Protein AF-A0A7S0FSD3-F1 (afdb_monomer_lite)

InterPro domains:
  IPR001352 Ribonuclease HII/HIII [PTHR10954] (9-107)
  IPR012337 Ribonuclease H-like superfamily [SSF53098] (9-96)
  IPR023160 Ribonuclease HII, helix-loop-helix cap domain superfamily [G3DSA:1.10.10.460] (32-79)
  IPR024567 Ribonuclease HII/HIII domain [PS51975] (1-81)

Secondary structure (DSSP, 8-state):
-HHHHHHHHHHHHHHHHHHT---S-TT---TTTT--TTSSTTSHHHHHHHHH---BTTTBS-TTS-TTSHHHHHHHHHHS-----HHHHTTS--TT---GGGGS--------------PPPP-THHHHTT----------

Radius of gyration: 28.43 Å; chains: 1; bounding box: 66×40×75 Å

pLDDT: mean 73.9, std 15.15, range [31.3, 91.38]

Foldseek 3Di:
DVVVVVVVVVVVVVVVCLVPDDFPDPQFAQDVHSPCDPCDPPDPSVLVSQLRRLPDQAPGHTPVDDCPDPSSVVSNVVRHDDDDDPVVVVPPDPVPPDDPVVVPDDDDDDDDDDDPDPDPPDPCPCVVVVHDDDPDDPDD

Structure (mmCIF, N/CA/C/O backbone):
data_AF-A0A7S0FSD3-F1
#
_entry.id   AF-A0A7S0FSD3-F1
#
loop_
_atom_site.group_PDB
_atom_site.id
_atom_site.type_symbol
_atom_site.label_atom_id
_atom_site.label_alt_id
_atom_site.label_comp_id
_atom_site.label_asym_id
_atom_site.label_entity_id
_atom_site.label_seq_id
_atom_site.pdbx_PDB_ins_code
_atom_site.Cartn_x
_atom_site.Cartn_y
_atom_site.Cartn_z
_atom_site.occupancy
_atom_site.B_iso_or_equiv
_atom_site.auth_seq_id
_atom_site.auth_comp_id
_atom_site.auth_asym_id
_atom_site.auth_atom_id
_atom_site.pdbx_PDB_model_num
ATOM 1 N N . SER A 1 1 ? 36.212 4.560 -5.868 1.00 68.19 1 SER A N 1
ATOM 2 C CA . SER A 1 1 ? 35.974 3.536 -6.909 1.00 68.19 1 SER A CA 1
ATOM 3 C C . SER A 1 1 ? 35.241 2.286 -6.408 1.00 68.19 1 SER A C 1
ATOM 5 O O . SER A 1 1 ? 34.610 1.641 -7.228 1.00 68.19 1 SER A O 1
ATOM 7 N N . PHE A 1 2 ? 35.237 1.938 -5.109 1.00 73.75 2 PHE A N 1
ATOM 8 C CA . PHE A 1 2 ? 34.500 0.759 -4.601 1.00 73.75 2 PHE A CA 1
ATOM 9 C C . PHE A 1 2 ? 32.979 0.986 -4.442 1.00 73.75 2 PHE A C 1
ATOM 11 O O . PHE A 1 2 ? 32.184 0.179 -4.908 1.00 73.75 2 PHE A O 1
ATOM 18 N N . SER A 1 3 ? 32.570 2.134 -3.883 1.00 77.19 3 SER A N 1
ATOM 19 C CA . SER A 1 3 ? 31.148 2.488 -3.671 1.00 77.19 3 SER A CA 1
ATOM 20 C C . SER A 1 3 ? 30.316 2.558 -4.968 1.00 77.19 3 SER A C 1
ATOM 22 O O . SER A 1 3 ? 29.151 2.173 -5.012 1.00 77.19 3 SER A O 1
ATOM 24 N N . SER A 1 4 ? 30.924 2.982 -6.079 1.00 82.38 4 SER A N 1
ATOM 25 C CA . SER A 1 4 ? 30.257 3.005 -7.387 1.00 82.38 4 SER A CA 1
ATOM 26 C C . SER A 1 4 ? 29.990 1.602 -7.941 1.00 82.38 4 SER A C 1
ATOM 28 O O . SER A 1 4 ? 28.962 1.384 -8.578 1.00 82.38 4 SER A O 1
ATOM 30 N N . ILE A 1 5 ? 30.893 0.648 -7.684 1.00 83.75 5 ILE A N 1
ATOM 31 C CA . ILE A 1 5 ? 30.753 -0.743 -8.133 1.00 83.75 5 ILE A CA 1
ATOM 32 C C . ILE A 1 5 ? 29.666 -1.441 -7.318 1.00 83.75 5 ILE A C 1
ATOM 34 O O . ILE A 1 5 ? 28.802 -2.090 -7.900 1.00 83.75 5 ILE A O 1
ATOM 38 N N . THR A 1 6 ? 29.652 -1.266 -5.993 1.00 89.00 6 THR A N 1
ATOM 39 C CA . THR A 1 6 ? 28.612 -1.855 -5.135 1.00 89.00 6 THR A CA 1
ATOM 40 C C . THR A 1 6 ? 27.224 -1.329 -5.494 1.00 89.00 6 THR A C 1
ATOM 42 O O . THR A 1 6 ? 26.288 -2.117 -5.603 1.00 89.00 6 THR A O 1
ATOM 45 N N . ASN A 1 7 ? 27.091 -0.029 -5.774 1.00 91.38 7 ASN A N 1
ATOM 46 C CA . ASN A 1 7 ? 25.836 0.556 -6.245 1.00 91.38 7 ASN A CA 1
ATOM 47 C C . ASN A 1 7 ? 25.399 -0.006 -7.609 1.00 91.38 7 ASN A C 1
ATOM 49 O O . ASN A 1 7 ? 24.231 -0.344 -7.794 1.00 91.38 7 ASN A O 1
ATOM 53 N N . ALA A 1 8 ? 26.332 -0.143 -8.559 1.00 88.12 8 ALA A N 1
ATOM 54 C CA . ALA A 1 8 ? 26.040 -0.739 -9.860 1.00 88.12 8 ALA A CA 1
ATOM 55 C C . ALA A 1 8 ? 25.568 -2.195 -9.720 1.00 88.12 8 ALA A C 1
ATOM 57 O O . ALA A 1 8 ? 24.540 -2.559 -10.284 1.00 88.12 8 ALA A O 1
ATOM 58 N N . VAL A 1 9 ? 26.260 -3.009 -8.917 1.00 91.00 9 VAL A N 1
ATOM 59 C CA . VAL A 1 9 ? 25.893 -4.412 -8.668 1.00 91.00 9 VAL A CA 1
ATOM 60 C C . VAL A 1 9 ? 24.534 -4.518 -7.978 1.00 91.00 9 VAL A C 1
ATOM 62 O O . VAL A 1 9 ? 23.710 -5.331 -8.399 1.00 91.00 9 VAL A O 1
ATOM 65 N N . ALA A 1 10 ? 24.261 -3.682 -6.972 1.00 89.00 10 ALA A N 1
ATOM 66 C CA . ALA A 1 10 ? 22.970 -3.655 -6.286 1.00 89.00 10 ALA A CA 1
ATOM 67 C C . ALA A 1 10 ? 21.827 -3.320 -7.254 1.00 89.00 10 ALA A C 1
ATOM 69 O O . ALA A 1 10 ? 20.803 -4.006 -7.262 1.00 89.00 10 ALA A O 1
ATOM 70 N N . LYS A 1 11 ? 22.028 -2.318 -8.120 1.00 87.56 11 LYS A N 1
ATOM 71 C CA . LYS A 1 11 ? 21.047 -1.929 -9.135 1.00 87.56 11 LYS A CA 1
ATOM 72 C C . LYS A 1 11 ? 20.789 -3.049 -10.142 1.00 87.56 11 LYS A C 1
ATOM 74 O O . LYS A 1 11 ? 19.638 -3.428 -10.320 1.00 87.56 11 LYS A O 1
ATOM 79 N N . VAL A 1 12 ? 21.837 -3.625 -10.738 1.00 90.50 12 VAL A N 1
ATOM 80 C CA . VAL A 1 12 ? 21.677 -4.716 -11.718 1.00 90.50 12 VAL A CA 1
ATOM 81 C C . VAL A 1 12 ? 21.007 -5.935 -11.083 1.00 90.50 12 VAL A C 1
ATOM 83 O O . VAL A 1 12 ? 20.116 -6.526 -11.685 1.00 90.50 12 VAL A O 1
ATOM 86 N N . SER A 1 13 ? 21.380 -6.289 -9.851 1.00 90.50 13 SER A N 1
ATOM 87 C CA . SER A 1 13 ? 20.774 -7.418 -9.133 1.00 90.50 13 SER A CA 1
ATOM 88 C C . SER A 1 13 ? 19.280 -7.202 -8.909 1.00 90.50 13 SER A C 1
ATOM 90 O O . SER A 1 13 ? 18.480 -8.089 -9.204 1.00 90.50 13 SER A O 1
ATOM 92 N N . ARG A 1 14 ? 18.895 -6.004 -8.456 1.00 88.88 14 ARG A N 1
ATOM 93 C CA . ARG A 1 14 ? 17.492 -5.620 -8.283 1.00 88.88 14 ARG A CA 1
ATOM 94 C C . ARG A 1 14 ? 16.735 -5.683 -9.608 1.00 88.88 14 ARG A C 1
ATOM 96 O O . ARG A 1 14 ? 15.680 -6.307 -9.662 1.00 88.88 14 ARG A O 1
ATOM 103 N N . ASP A 1 15 ? 17.273 -5.096 -10.672 1.00 88.12 15 ASP A N 1
ATOM 104 C CA . ASP A 1 15 ? 16.612 -5.065 -11.980 1.00 88.12 15 ASP A CA 1
ATOM 105 C C . ASP A 1 15 ? 16.390 -6.491 -12.525 1.00 88.12 15 ASP A C 1
ATOM 107 O O . ASP A 1 15 ? 15.301 -6.812 -13.000 1.00 88.12 15 ASP A O 1
ATOM 111 N N . VAL A 1 16 ? 17.367 -7.394 -12.360 1.00 88.69 16 VAL A N 1
ATOM 112 C CA . VAL A 1 16 ? 17.248 -8.809 -12.759 1.00 88.69 16 VAL A CA 1
ATOM 113 C C . VAL A 1 16 ? 16.210 -9.564 -11.925 1.00 88.69 16 VAL A C 1
ATOM 115 O O . VAL A 1 16 ? 15.420 -10.323 -12.489 1.00 88.69 16 VAL A O 1
ATOM 118 N N . MET A 1 17 ? 16.197 -9.374 -10.602 1.00 88.00 17 MET A N 1
ATOM 119 C CA . MET A 1 17 ? 15.218 -10.012 -9.711 1.00 88.00 17 MET A CA 1
ATOM 120 C C . MET A 1 17 ? 13.795 -9.561 -10.032 1.00 88.00 17 MET A C 1
ATOM 122 O O . MET A 1 17 ? 12.890 -10.385 -10.095 1.00 88.00 17 MET A O 1
ATOM 126 N N . THR A 1 18 ? 13.613 -8.266 -10.287 1.00 84.81 18 THR A N 1
ATOM 127 C CA . THR A 1 18 ? 12.285 -7.702 -10.547 1.00 84.81 18 THR A CA 1
ATOM 128 C C . THR A 1 18 ? 11.775 -8.098 -11.941 1.00 84.81 18 THR A C 1
ATOM 130 O O . THR A 1 18 ? 10.601 -8.416 -12.107 1.00 84.81 18 THR A O 1
ATOM 133 N N . ALA A 1 19 ? 12.660 -8.184 -12.942 1.00 84.50 19 ALA A N 1
ATOM 134 C CA . ALA A 1 19 ? 12.304 -8.640 -14.288 1.00 84.50 19 ALA A CA 1
ATOM 135 C C . ALA A 1 19 ? 11.901 -10.126 -14.346 1.00 84.50 19 ALA A C 1
ATOM 137 O O . ALA A 1 19 ? 11.073 -10.505 -15.167 1.00 84.50 19 ALA A O 1
ATOM 138 N N . LYS A 1 20 ? 12.484 -10.970 -13.485 1.00 86.12 20 LYS A N 1
ATOM 139 C CA . LYS A 1 20 ? 12.193 -12.414 -13.404 1.00 86.12 20 LYS A CA 1
ATOM 140 C C . LYS A 1 20 ? 11.271 -12.777 -12.239 1.00 86.12 20 LYS A C 1
ATOM 142 O O . LYS A 1 20 ? 11.179 -13.958 -11.898 1.00 86.12 20 LYS A O 1
ATOM 147 N N . TRP A 1 21 ? 10.633 -11.786 -11.618 1.00 86.50 21 TRP A N 1
ATOM 148 C CA . TRP A 1 21 ? 9.759 -12.021 -10.479 1.00 86.50 21 TRP A CA 1
ATOM 149 C C . TRP A 1 21 ? 8.600 -12.929 -10.879 1.00 86.50 21 TRP A C 1
ATOM 151 O O . TRP A 1 21 ? 7.972 -12.725 -11.921 1.00 86.50 21 TRP A O 1
ATOM 161 N N . LYS A 1 22 ? 8.343 -13.936 -10.045 1.00 85.06 22 LYS A N 1
ATOM 162 C CA . LYS A 1 22 ? 7.193 -14.826 -10.152 1.00 85.06 22 LYS A CA 1
ATOM 163 C C . LYS A 1 22 ? 6.341 -14.608 -8.917 1.00 85.06 22 LYS A C 1
ATOM 165 O O . LYS A 1 22 ? 6.844 -14.779 -7.811 1.00 85.06 22 LYS A O 1
ATOM 170 N N . TYR A 1 23 ? 5.090 -14.234 -9.135 1.00 85.69 23 TYR A N 1
ATOM 171 C CA . TYR A 1 23 ? 4.106 -14.092 -8.071 1.00 85.69 23 TYR A CA 1
ATOM 172 C C . TYR A 1 23 ? 3.848 -15.454 -7.428 1.00 85.69 23 TYR A C 1
ATOM 174 O O . TYR A 1 23 ? 3.820 -16.478 -8.122 1.00 85.69 23 TYR A O 1
ATOM 182 N N . SER A 1 24 ? 3.740 -15.476 -6.102 1.00 85.31 24 SER A N 1
ATOM 183 C CA . SER A 1 24 ? 3.458 -16.707 -5.365 1.00 85.31 24 SER A CA 1
ATOM 184 C C . SER A 1 24 ? 1.985 -17.101 -5.466 1.00 85.31 24 SER A C 1
ATOM 186 O O . SER A 1 24 ? 1.653 -18.280 -5.325 1.00 85.31 24 SER A O 1
ATOM 188 N N . GLU A 1 25 ? 1.105 -16.145 -5.770 1.00 82.19 25 GLU A N 1
ATOM 189 C CA . GLU A 1 25 ? -0.328 -16.353 -5.892 1.00 82.19 25 GLU A CA 1
ATOM 190 C C . GLU A 1 25 ? -0.695 -16.889 -7.292 1.00 82.19 25 GLU A C 1
ATOM 192 O O . GLU A 1 25 ? -0.568 -16.177 -8.288 1.00 82.19 25 GLU A O 1
ATOM 197 N N . PRO A 1 26 ? -1.214 -18.126 -7.412 1.00 77.50 26 PRO A N 1
ATOM 198 C CA . PRO A 1 26 ? -1.502 -18.738 -8.712 1.00 77.50 26 PRO A CA 1
ATOM 199 C C . PRO A 1 26 ? -2.701 -18.118 -9.442 1.00 77.50 26 PRO A C 1
ATOM 201 O O . PRO A 1 26 ? -2.870 -18.369 -10.630 1.00 77.50 26 PRO A O 1
ATOM 204 N N . SER A 1 27 ? -3.548 -17.348 -8.749 1.00 77.56 27 SER A N 1
ATOM 205 C CA . SER A 1 27 ? -4.678 -16.641 -9.369 1.00 77.56 27 SER A CA 1
ATOM 206 C C . SER A 1 27 ? -4.381 -15.170 -9.665 1.00 77.56 27 SER A C 1
ATOM 208 O O . SER A 1 27 ? -5.280 -14.464 -10.119 1.00 77.56 27 SER A O 1
ATOM 210 N N . PHE A 1 28 ? -3.173 -14.689 -9.358 1.00 81.00 28 PHE A N 1
ATOM 211 C CA . PHE A 1 28 ? -2.802 -13.302 -9.581 1.00 81.00 28 PHE A CA 1
ATOM 212 C C . PHE A 1 28 ? -1.992 -13.183 -10.870 1.00 81.00 28 PHE A C 1
ATOM 214 O O . PHE A 1 28 ? -0.836 -13.598 -10.947 1.00 81.00 28 PHE A O 1
ATOM 221 N N . GLU A 1 29 ? -2.603 -12.571 -11.877 1.00 81.19 29 GLU A N 1
ATOM 222 C CA . GLU A 1 29 ? -1.910 -12.134 -13.081 1.00 81.19 29 GLU A CA 1
ATOM 223 C C . GLU A 1 29 ? -1.978 -10.607 -13.139 1.00 81.19 29 GLU A C 1
ATOM 225 O O . GLU A 1 29 ? -3.079 -10.053 -13.221 1.00 81.19 29 GLU A O 1
ATOM 230 N N . PRO A 1 30 ? -0.837 -9.898 -13.071 1.00 80.25 30 PRO A N 1
ATOM 231 C CA . PRO A 1 30 ? -0.857 -8.451 -13.148 1.00 80.25 30 PRO A CA 1
ATOM 232 C C . PRO A 1 30 ? -1.315 -7.987 -14.534 1.00 80.25 30 PRO A C 1
ATOM 234 O O . PRO A 1 30 ? -0.807 -8.420 -15.574 1.00 80.25 30 PRO A O 1
ATOM 237 N N . ILE A 1 31 ? -2.234 -7.032 -14.532 1.00 75.56 31 ILE A N 1
ATOM 238 C CA . ILE A 1 31 ? -2.617 -6.211 -15.671 1.00 75.56 31 ILE A CA 1
ATOM 239 C C . ILE A 1 31 ? -1.359 -5.466 -16.142 1.00 75.56 31 ILE A C 1
ATOM 241 O O . ILE A 1 31 ? -0.700 -4.781 -15.358 1.00 75.56 31 ILE A O 1
ATOM 245 N N . ASP A 1 32 ? -1.017 -5.641 -17.421 1.00 76.06 32 ASP A N 1
ATOM 246 C CA . ASP A 1 32 ? 0.226 -5.190 -18.073 1.00 76.06 32 ASP A CA 1
ATOM 247 C C . ASP A 1 32 ? 1.516 -5.946 -17.669 1.00 76.06 32 ASP A C 1
ATOM 249 O O . ASP A 1 32 ? 2.633 -5.502 -17.962 1.00 76.06 32 ASP A O 1
ATOM 253 N N . GLY A 1 33 ? 1.392 -7.130 -17.059 1.00 76.94 33 GLY A N 1
ATOM 254 C CA . GLY A 1 33 ? 2.524 -8.006 -16.750 1.00 76.94 33 GLY A CA 1
ATOM 255 C C . GLY A 1 33 ? 3.491 -7.398 -15.725 1.00 76.94 33 GLY A C 1
ATOM 256 O O . GLY A 1 33 ? 3.098 -6.681 -14.806 1.00 76.94 33 GLY A O 1
ATOM 257 N N . ASN A 1 34 ? 4.794 -7.639 -15.901 1.00 75.62 34 ASN A N 1
ATOM 258 C CA . ASN A 1 34 ? 5.845 -7.116 -15.014 1.00 75.62 34 ASN A CA 1
ATOM 259 C C . ASN A 1 34 ? 6.223 -5.646 -15.323 1.00 75.62 34 ASN A C 1
ATOM 261 O O . ASN A 1 34 ? 7.338 -5.213 -15.032 1.00 75.62 34 ASN A O 1
ATOM 265 N N . ASN A 1 35 ? 5.333 -4.861 -15.939 1.00 78.69 35 ASN A N 1
ATOM 266 C CA . ASN A 1 35 ? 5.594 -3.468 -16.312 1.00 78.69 35 ASN A CA 1
ATOM 267 C C . ASN A 1 35 ? 5.106 -2.467 -15.244 1.00 78.69 35 ASN A C 1
ATOM 269 O O . ASN A 1 35 ? 4.352 -1.543 -15.530 1.00 78.69 35 ASN A O 1
ATOM 273 N N . PHE A 1 36 ? 5.575 -2.615 -14.004 1.00 80.38 36 PHE A N 1
ATOM 274 C CA . PHE A 1 36 ? 5.272 -1.717 -12.870 1.00 80.38 36 PHE A CA 1
ATOM 275 C C . PHE A 1 36 ? 6.104 -0.409 -12.878 1.00 80.38 36 PHE A C 1
ATOM 277 O O . PHE A 1 36 ? 6.120 0.350 -11.905 1.00 80.38 36 PHE A O 1
ATOM 284 N N . GLY A 1 37 ? 6.838 -0.135 -13.963 1.00 83.06 37 GLY A N 1
ATOM 285 C CA . GLY A 1 37 ? 7.731 1.019 -14.082 1.00 83.06 37 GLY A CA 1
ATOM 286 C C . GLY A 1 37 ? 8.975 0.904 -13.196 1.00 83.06 37 GLY A C 1
ATOM 287 O O . GLY A 1 37 ? 9.579 -0.157 -13.061 1.00 83.06 37 GLY A O 1
ATOM 288 N N . SER A 1 38 ? 9.390 2.012 -12.588 1.00 80.62 38 SER A N 1
ATOM 289 C CA . SER A 1 38 ? 10.564 2.051 -11.704 1.00 80.62 38 SER A CA 1
ATOM 290 C C . SER A 1 38 ? 10.327 1.430 -10.320 1.00 80.62 38 SER A C 1
ATOM 292 O O . SER A 1 38 ? 11.286 1.244 -9.561 1.00 80.62 38 SER A O 1
ATOM 294 N N . GLY A 1 39 ? 9.069 1.129 -9.972 1.00 80.25 39 GLY A N 1
ATOM 295 C CA . GLY A 1 39 ? 8.668 0.633 -8.655 1.00 80.25 39 GLY A CA 1
ATOM 296 C C . GLY A 1 39 ? 8.790 1.668 -7.532 1.00 80.25 39 GLY A C 1
ATOM 297 O O . GLY A 1 39 ? 8.833 1.287 -6.367 1.00 80.25 39 GLY A O 1
ATOM 298 N N . TYR A 1 40 ? 8.909 2.960 -7.862 1.00 83.06 40 TYR A N 1
ATOM 299 C CA . TYR A 1 40 ? 8.893 4.056 -6.893 1.00 83.06 40 TYR A CA 1
ATOM 300 C C . TYR A 1 40 ? 7.548 4.787 -6.919 1.00 83.06 40 TYR A C 1
ATOM 302 O O . TYR A 1 40 ? 6.994 5.002 -7.996 1.00 83.06 40 TYR A O 1
ATOM 310 N N . PRO A 1 41 ? 7.064 5.286 -5.769 1.00 79.31 41 PRO A N 1
ATOM 311 C CA . PRO A 1 41 ? 5.763 5.947 -5.678 1.00 79.31 41 PRO A CA 1
ATOM 312 C C . PRO A 1 41 ? 5.704 7.277 -6.445 1.00 79.31 41 PRO A C 1
ATOM 314 O O . PRO A 1 41 ? 4.620 7.797 -6.694 1.00 79.31 41 PRO A O 1
ATOM 317 N N . SER A 1 42 ? 6.854 7.843 -6.823 1.00 82.69 42 SER A N 1
ATOM 318 C CA . SER A 1 42 ? 6.942 9.062 -7.637 1.00 82.69 42 SER A CA 1
ATOM 319 C C . SER A 1 42 ? 6.695 8.819 -9.129 1.00 82.69 42 SER A C 1
ATOM 321 O O . SER A 1 42 ? 6.444 9.774 -9.858 1.00 82.69 42 SER A O 1
ATOM 323 N N . ASP A 1 43 ? 6.784 7.574 -9.594 1.00 86.75 43 ASP A N 1
ATOM 324 C CA . ASP A 1 43 ? 6.606 7.220 -11.000 1.00 86.75 43 ASP A CA 1
ATOM 325 C C . ASP A 1 43 ? 5.113 7.060 -11.325 1.00 86.75 43 ASP A C 1
ATOM 327 O O . ASP A 1 43 ? 4.445 6.240 -10.686 1.00 86.75 43 ASP A O 1
ATOM 331 N N . PRO A 1 44 ? 4.574 7.800 -12.313 1.00 86.56 44 PRO A N 1
ATOM 332 C CA . PRO A 1 44 ? 3.185 7.656 -12.738 1.00 86.56 44 PRO A CA 1
ATOM 333 C C . PRO A 1 44 ? 2.813 6.210 -13.084 1.00 86.56 44 PRO A C 1
ATOM 335 O O . PRO A 1 44 ? 1.742 5.752 -12.700 1.00 86.56 44 PRO A O 1
ATOM 338 N N . LYS A 1 45 ? 3.726 5.451 -13.708 1.00 85.38 45 LYS A N 1
ATOM 339 C CA . LYS A 1 45 ? 3.470 4.050 -14.077 1.00 85.38 45 LYS A CA 1
ATOM 340 C C . LYS A 1 45 ? 3.298 3.144 -12.864 1.00 85.38 45 LYS A C 1
ATOM 342 O O . LYS A 1 45 ? 2.475 2.238 -12.885 1.00 85.38 45 LYS A O 1
ATOM 347 N N . CYS A 1 46 ? 4.055 3.400 -11.798 1.00 86.75 46 CYS A N 1
ATOM 348 C CA . CYS A 1 46 ? 3.945 2.633 -10.561 1.00 86.75 46 CYS A CA 1
ATOM 349 C C . CYS A 1 46 ? 2.611 2.908 -9.857 1.00 86.75 46 CYS A C 1
ATOM 351 O O . CYS A 1 46 ? 2.022 1.992 -9.285 1.00 86.75 46 CYS A O 1
ATOM 353 N N . LYS A 1 47 ? 2.121 4.155 -9.911 1.00 85.56 47 LYS A N 1
ATOM 354 C CA . LYS A 1 47 ? 0.803 4.516 -9.368 1.00 85.56 47 LYS A CA 1
ATOM 355 C C . LYS A 1 47 ? -0.318 3.835 -10.139 1.00 85.56 47 LYS A C 1
ATOM 357 O O . LYS A 1 47 ? -1.137 3.167 -9.523 1.00 85.56 47 LYS A O 1
ATOM 362 N N . GLU A 1 48 ? -0.283 3.914 -11.468 1.00 87.00 48 GLU A N 1
ATOM 363 C CA . GLU A 1 48 ? -1.253 3.218 -12.316 1.00 87.00 48 GLU A CA 1
ATOM 364 C C . GLU A 1 48 ? -1.242 1.707 -12.077 1.00 87.00 48 GLU A C 1
ATOM 366 O O . GLU A 1 48 ? -2.301 1.094 -11.992 1.00 87.00 48 GLU A O 1
ATOM 371 N N . TRP A 1 49 ? -0.056 1.101 -11.945 1.00 87.50 49 TRP A N 1
ATOM 372 C CA . TRP A 1 49 ? 0.051 -0.322 -11.635 1.00 87.50 49 TRP A CA 1
ATOM 373 C C . TRP A 1 49 ? -0.588 -0.641 -10.284 1.00 87.50 49 TRP A C 1
ATOM 375 O O . TRP A 1 49 ? -1.315 -1.620 -10.191 1.00 87.50 49 TRP A O 1
ATOM 385 N N . THR A 1 50 ? -0.364 0.196 -9.267 1.00 85.88 50 THR A N 1
ATOM 386 C CA . THR A 1 50 ? -0.958 0.023 -7.933 1.00 85.88 50 THR A CA 1
ATOM 387 C C . THR A 1 50 ? -2.483 0.075 -8.009 1.00 85.88 50 THR A C 1
ATOM 389 O O . THR A 1 50 ? -3.147 -0.848 -7.565 1.00 85.88 50 THR A O 1
ATOM 392 N N . GLU A 1 51 ? -3.047 1.091 -8.661 1.00 85.25 51 GLU A N 1
ATOM 393 C CA . GLU A 1 51 ? -4.502 1.258 -8.778 1.00 85.25 51 GLU A CA 1
ATOM 394 C C . GLU A 1 51 ? -5.174 0.138 -9.590 1.00 85.25 51 GLU A C 1
ATOM 396 O O . GLU A 1 51 ? -6.270 -0.304 -9.254 1.00 85.25 51 GLU A O 1
ATOM 401 N N . LYS A 1 52 ? -4.522 -0.343 -10.656 1.00 84.69 52 LYS A N 1
ATOM 402 C CA . LYS A 1 52 ? -5.076 -1.377 -11.545 1.00 84.69 52 LYS A CA 1
ATOM 403 C C . LYS A 1 52 ? -4.938 -2.792 -10.984 1.00 84.69 52 LYS A C 1
ATOM 405 O O . LYS A 1 52 ? -5.756 -3.645 -11.307 1.00 84.69 52 LYS A O 1
ATOM 410 N N . ASN A 1 53 ? -3.912 -3.056 -10.177 1.00 84.50 53 ASN A N 1
ATOM 411 C CA . ASN A 1 53 ? -3.538 -4.408 -9.752 1.00 84.50 53 ASN A CA 1
ATOM 412 C C . ASN A 1 53 ? -3.907 -4.727 -8.300 1.00 84.50 53 ASN A C 1
ATOM 414 O O . ASN A 1 53 ? -3.192 -5.476 -7.630 1.00 84.50 53 ASN A O 1
ATOM 418 N N . LEU A 1 54 ? -5.031 -4.193 -7.815 1.00 81.12 54 LEU A N 1
ATOM 419 C CA . LEU A 1 54 ? -5.643 -4.674 -6.580 1.00 81.12 54 LEU A CA 1
ATOM 420 C C . LEU A 1 54 ? -6.140 -6.112 -6.816 1.00 81.12 54 LEU A C 1
ATOM 422 O O . LEU A 1 54 ? -7.198 -6.337 -7.399 1.00 81.12 54 LEU A O 1
ATOM 426 N N . GLY A 1 55 ? -5.330 -7.090 -6.415 1.00 73.25 55 GLY A N 1
ATOM 427 C CA . GLY A 1 55 ? -5.532 -8.500 -6.737 1.00 73.25 55 GLY A CA 1
ATOM 428 C C . GLY A 1 55 ? -6.765 -9.119 -6.083 1.00 73.25 55 GLY A C 1
ATOM 429 O O . GLY A 1 55 ? -7.390 -9.995 -6.676 1.00 73.25 55 GLY A O 1
ATOM 430 N N . HIS A 1 56 ? -7.130 -8.686 -4.872 1.00 78.38 56 HIS A N 1
ATOM 431 C CA . HIS A 1 56 ? -8.287 -9.232 -4.162 1.00 78.38 56 HIS A CA 1
ATOM 432 C C . HIS A 1 56 ? -8.895 -8.223 -3.172 1.00 78.3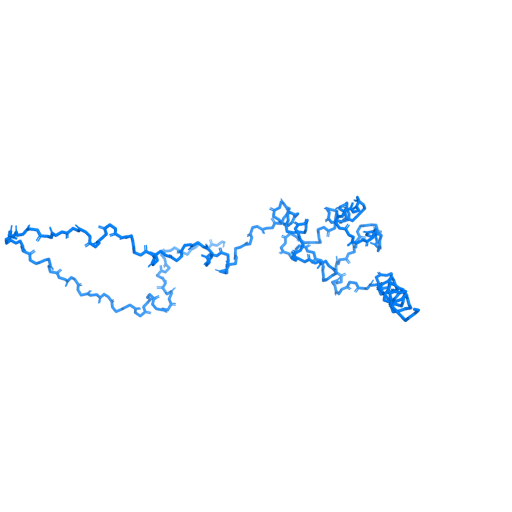8 56 HIS A C 1
ATOM 434 O O . HIS A 1 56 ? -8.146 -7.582 -2.442 1.00 78.38 56 HIS A O 1
ATOM 440 N N . PRO A 1 57 ? -10.231 -8.131 -3.029 1.00 77.81 57 PRO A N 1
ATOM 441 C CA . PRO A 1 57 ? -10.865 -7.189 -2.095 1.00 77.81 57 PRO A CA 1
ATOM 442 C C . PRO A 1 57 ? -10.523 -7.454 -0.618 1.00 77.81 57 PRO A C 1
ATOM 444 O O . PRO A 1 57 ? -10.503 -6.527 0.185 1.00 77.81 57 PRO A O 1
ATOM 447 N N . ILE A 1 58 ? -10.243 -8.714 -0.261 1.00 76.94 58 ILE A N 1
ATOM 448 C CA . ILE A 1 58 ? -9.884 -9.114 1.115 1.00 76.94 58 ILE A CA 1
ATOM 449 C C . ILE A 1 58 ? -8.364 -9.092 1.351 1.00 76.94 58 ILE A C 1
ATOM 451 O O . ILE A 1 58 ? -7.922 -8.647 2.403 1.00 76.94 58 ILE A O 1
ATOM 455 N N . PHE A 1 59 ? -7.558 -9.580 0.398 1.00 80.81 59 PHE A N 1
ATOM 456 C CA . PHE A 1 59 ? -6.102 -9.716 0.584 1.00 80.81 59 PHE A CA 1
ATOM 457 C C . PHE A 1 59 ? -5.315 -8.505 0.054 1.00 80.81 59 PHE A C 1
ATOM 459 O O . PHE A 1 59 ? -4.155 -8.316 0.407 1.00 80.81 59 PHE A O 1
ATOM 466 N N . GLY A 1 60 ? -5.939 -7.659 -0.767 1.00 85.38 60 GLY A N 1
ATOM 467 C CA . GLY A 1 60 ? -5.321 -6.487 -1.374 1.00 85.38 60 GLY A CA 1
ATOM 468 C C . GLY A 1 60 ? -4.367 -6.865 -2.501 1.00 85.38 60 GLY A C 1
ATOM 469 O O . GLY A 1 60 ? -4.795 -7.105 -3.628 1.00 85.38 60 GLY A O 1
ATOM 470 N N . TYR A 1 61 ? -3.075 -6.896 -2.187 1.00 86.50 61 TYR A N 1
ATOM 471 C CA . TYR A 1 61 ? -1.973 -7.001 -3.145 1.00 86.50 61 TYR A CA 1
ATOM 472 C C . TYR A 1 61 ? -1.177 -8.302 -2.982 1.00 86.50 61 TYR A C 1
ATOM 474 O O . TYR A 1 61 ? -1.237 -8.917 -1.919 1.00 86.50 61 TYR A O 1
ATOM 482 N N 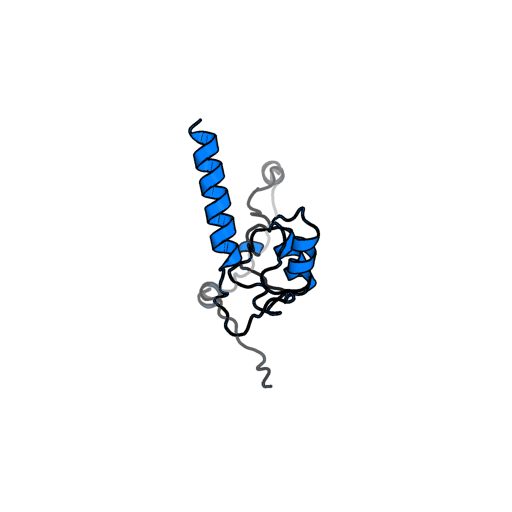. PRO A 1 62 ? -0.411 -8.716 -4.006 1.00 86.12 62 PRO A N 1
ATOM 483 C CA . PRO A 1 62 ? 0.506 -9.843 -3.884 1.00 86.12 62 PRO A CA 1
ATOM 484 C C . PRO A 1 62 ? 1.738 -9.511 -3.025 1.00 86.12 62 PRO A C 1
ATOM 486 O O . PRO A 1 62 ? 2.051 -8.339 -2.786 1.00 86.12 62 PRO A O 1
ATOM 489 N N . ASP A 1 63 ? 2.505 -10.539 -2.658 1.00 84.69 63 ASP A N 1
ATOM 490 C CA . ASP A 1 63 ? 3.761 -10.450 -1.887 1.00 84.69 63 ASP A CA 1
ATOM 491 C C . ASP A 1 63 ? 4.822 -9.483 -2.451 1.00 84.69 63 ASP A C 1
ATOM 493 O O . ASP A 1 63 ? 5.688 -8.982 -1.730 1.00 84.69 63 ASP A O 1
ATOM 497 N N . PHE A 1 64 ? 4.737 -9.189 -3.744 1.00 85.69 64 PHE A N 1
ATOM 498 C CA . PHE A 1 64 ? 5.587 -8.240 -4.445 1.00 85.69 64 PHE A CA 1
ATOM 499 C C . PHE A 1 64 ? 5.444 -6.808 -3.910 1.00 85.69 64 PHE A C 1
ATOM 501 O O . PHE A 1 64 ? 6.395 -6.018 -3.945 1.00 85.69 64 PHE A O 1
ATOM 508 N N . ALA A 1 65 ? 4.246 -6.451 -3.446 1.00 86.50 65 ALA A N 1
ATOM 509 C CA . ALA A 1 65 ? 3.929 -5.101 -3.030 1.00 86.50 65 ALA A CA 1
ATOM 510 C C . ALA A 1 65 ? 4.331 -4.832 -1.574 1.00 86.50 65 ALA A C 1
ATOM 512 O O . ALA A 1 65 ? 4.290 -5.688 -0.694 1.00 86.50 65 ALA A O 1
ATOM 513 N N . ARG A 1 66 ? 4.704 -3.582 -1.290 1.00 88.38 66 ARG A N 1
ATOM 514 C CA . ARG A 1 66 ? 5.085 -3.153 0.061 1.00 88.38 66 ARG A CA 1
ATOM 515 C C . ARG A 1 66 ? 3.884 -2.560 0.787 1.00 88.38 66 ARG A C 1
ATOM 517 O O . ARG A 1 66 ? 3.645 -1.364 0.682 1.00 88.38 66 ARG A O 1
ATOM 524 N N . PHE A 1 67 ? 3.181 -3.358 1.584 1.00 86.19 67 PHE A N 1
ATOM 525 C CA . PHE A 1 67 ? 1.998 -2.916 2.345 1.00 86.19 67 PHE A CA 1
ATOM 526 C C . PHE A 1 67 ? 2.245 -1.721 3.281 1.00 86.19 67 PHE A C 1
ATOM 528 O O . PHE A 1 67 ? 1.338 -0.945 3.565 1.00 86.19 67 PHE A O 1
ATOM 535 N N . SER A 1 68 ? 3.483 -1.517 3.739 1.00 84.38 68 SER A N 1
ATOM 536 C CA . SER A 1 68 ? 3.839 -0.367 4.578 1.00 84.38 68 SER A CA 1
ATOM 537 C C . SER A 1 68 ? 3.907 0.964 3.818 1.00 84.38 68 SER A C 1
ATOM 539 O O . SER A 1 68 ? 4.034 2.017 4.442 1.00 84.38 68 SER A O 1
ATOM 541 N N . TRP A 1 69 ? 3.834 0.955 2.485 1.00 87.00 69 TRP A N 1
ATOM 542 C CA . TRP A 1 69 ? 3.881 2.168 1.675 1.00 87.00 69 TRP A CA 1
ATOM 543 C C . TRP A 1 69 ? 2.539 2.897 1.639 1.00 87.00 69 TRP A C 1
ATOM 545 O O . TRP A 1 69 ? 1.498 2.302 1.376 1.00 87.00 69 TRP A O 1
ATOM 555 N N . ALA A 1 70 ? 2.584 4.221 1.812 1.00 85.25 70 ALA A N 1
ATOM 556 C CA . ALA A 1 70 ? 1.389 5.065 1.862 1.00 85.25 70 ALA A CA 1
ATOM 557 C C . ALA A 1 70 ? 0.455 4.931 0.636 1.00 85.25 70 ALA A C 1
ATOM 559 O O . ALA A 1 70 ? -0.751 4.841 0.847 1.00 85.25 70 ALA A O 1
ATOM 560 N N . PRO A 1 71 ? 0.945 4.854 -0.624 1.00 85.19 71 PRO A N 1
ATOM 561 C CA . PRO A 1 71 ? 0.063 4.641 -1.777 1.00 85.19 71 PRO A CA 1
ATOM 562 C C . PRO A 1 71 ? -0.669 3.292 -1.752 1.00 85.19 71 PRO A C 1
ATOM 564 O O . PRO A 1 71 ? -1.812 3.211 -2.192 1.00 85.19 71 PRO A O 1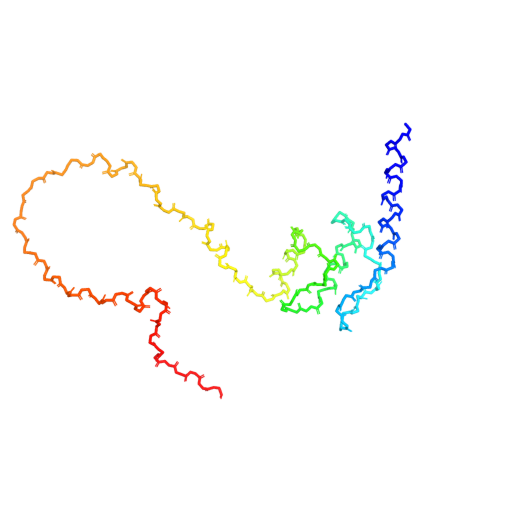
ATOM 567 N N . MET A 1 72 ? -0.031 2.249 -1.211 1.00 85.88 72 MET A N 1
ATOM 568 C CA . MET A 1 72 ? -0.637 0.921 -1.089 1.00 85.88 72 MET A CA 1
ATOM 569 C C . MET A 1 72 ? -1.733 0.932 -0.024 1.00 85.88 72 MET A C 1
ATOM 571 O O . MET A 1 72 ? -2.832 0.461 -0.281 1.00 85.88 72 MET A O 1
ATOM 575 N N . LYS A 1 73 ? -1.455 1.534 1.142 1.00 86.12 73 LYS A N 1
ATOM 576 C CA . LYS A 1 73 ? -2.451 1.694 2.211 1.00 86.12 73 LYS A CA 1
ATOM 577 C C . LYS A 1 73 ? -3.675 2.457 1.718 1.00 86.12 73 LYS A C 1
ATOM 579 O O . LYS A 1 73 ? -4.774 1.934 1.770 1.00 86.12 73 LYS A O 1
ATOM 584 N N . LYS A 1 74 ? -3.458 3.622 1.099 1.00 86.12 74 LYS A N 1
ATOM 585 C CA . LYS A 1 74 ? -4.541 4.463 0.580 1.00 86.12 74 LYS A CA 1
ATOM 586 C C . LYS A 1 74 ? -5.443 3.723 -0.414 1.00 86.12 74 LYS A C 1
ATOM 588 O O . LYS A 1 74 ? -6.658 3.826 -0.335 1.00 86.12 74 LYS A O 1
ATOM 593 N N . THR A 1 75 ? -4.853 2.977 -1.346 1.00 85.31 75 THR A N 1
ATOM 594 C CA . THR A 1 75 ? -5.635 2.211 -2.330 1.00 85.31 75 THR A CA 1
ATOM 595 C C . THR A 1 75 ? -6.364 1.021 -1.702 1.00 85.31 75 THR A C 1
ATOM 597 O O . THR A 1 75 ? -7.474 0.714 -2.127 1.00 85.31 75 THR A O 1
ATOM 600 N N . MET A 1 76 ? -5.800 0.381 -0.670 1.00 85.69 76 MET A N 1
ATOM 601 C CA . MET A 1 76 ? -6.512 -0.640 0.113 1.00 85.69 76 MET A CA 1
ATOM 602 C C . MET A 1 76 ? -7.658 -0.048 0.936 1.00 85.69 76 MET A C 1
ATOM 604 O O . MET A 1 76 ? -8.707 -0.672 1.012 1.00 85.69 76 MET A O 1
ATOM 608 N N . ASP A 1 77 ? -7.491 1.146 1.500 1.00 84.06 77 ASP A N 1
ATOM 609 C CA . ASP A 1 77 ? -8.545 1.819 2.266 1.00 84.06 77 ASP A CA 1
ATOM 610 C C . ASP A 1 77 ? -9.714 2.251 1.362 1.00 84.06 77 ASP A C 1
ATOM 612 O O . ASP A 1 77 ? -10.870 2.228 1.777 1.00 84.06 77 ASP A O 1
ATOM 616 N N . GLU A 1 78 ? -9.421 2.638 0.115 1.00 83.62 78 GLU A N 1
ATOM 617 C CA . GLU A 1 78 ? -10.420 3.092 -0.860 1.00 83.62 78 GLU A CA 1
ATOM 618 C C . GLU A 1 78 ? -11.137 1.939 -1.584 1.00 83.62 78 GLU A C 1
ATOM 620 O O . GLU A 1 78 ? -12.337 2.034 -1.843 1.00 83.62 78 GLU A O 1
ATOM 625 N N . ALA A 1 79 ? -10.418 0.869 -1.946 1.00 80.31 79 ALA A N 1
ATOM 626 C CA . ALA A 1 79 ? -10.940 -0.215 -2.788 1.00 80.31 79 ALA A CA 1
ATOM 627 C C . ALA A 1 79 ? -11.072 -1.573 -2.074 1.00 80.31 79 ALA A C 1
ATOM 629 O O . ALA A 1 79 ? -11.688 -2.495 -2.613 1.00 80.31 79 ALA A O 1
ATOM 630 N N . GLY A 1 80 ? -10.478 -1.723 -0.891 1.00 78.88 80 GLY A N 1
ATOM 631 C CA . GLY A 1 80 ? -10.491 -2.949 -0.100 1.00 78.88 80 GLY A CA 1
ATOM 632 C C . GLY A 1 80 ? -11.602 -2.991 0.948 1.00 78.88 80 GLY A C 1
ATOM 633 O O . GLY A 1 80 ? -12.358 -2.044 1.159 1.00 78.88 80 GLY A O 1
ATOM 634 N N . VAL A 1 81 ? -11.708 -4.139 1.614 1.00 79.69 81 VAL A N 1
ATOM 635 C CA . VAL A 1 81 ? -12.598 -4.319 2.767 1.00 79.69 81 VAL A CA 1
ATOM 636 C C . VAL A 1 81 ? -12.013 -3.610 3.989 1.00 79.69 81 VAL A C 1
ATOM 638 O O . VAL A 1 81 ? -10.828 -3.757 4.283 1.00 79.69 81 VAL A O 1
ATOM 641 N N . THR A 1 82 ? -12.857 -2.898 4.741 1.00 79.06 82 THR A N 1
ATOM 642 C CA . THR A 1 82 ? -12.469 -2.293 6.021 1.00 79.06 82 THR A CA 1
ATOM 643 C C . THR A 1 82 ? -12.001 -3.373 6.995 1.00 79.06 82 THR A C 1
ATOM 645 O O . THR A 1 82 ? -12.787 -4.209 7.445 1.00 79.06 82 THR A O 1
ATOM 648 N N . MET A 1 83 ? -10.712 -3.349 7.316 1.00 78.31 83 MET A N 1
ATOM 649 C CA . MET A 1 83 ? -10.064 -4.254 8.257 1.00 78.31 83 MET A CA 1
ATOM 650 C C . MET A 1 83 ? -9.648 -3.449 9.485 1.00 78.31 83 MET A C 1
ATOM 652 O O . MET A 1 83 ? -9.009 -2.412 9.347 1.00 78.31 83 MET A O 1
ATOM 656 N N . ARG A 1 84 ? -10.028 -3.918 10.675 1.00 79.94 84 ARG A N 1
ATOM 657 C CA . ARG A 1 84 ? -9.646 -3.315 11.955 1.00 79.94 84 ARG A CA 1
ATOM 658 C C . ARG A 1 84 ? -8.688 -4.260 12.659 1.00 79.94 84 ARG A C 1
ATOM 660 O O . ARG A 1 84 ? -9.067 -5.402 12.930 1.00 79.94 84 ARG A O 1
ATOM 667 N N . TRP A 1 85 ? -7.474 -3.803 12.934 1.00 80.38 85 TRP A N 1
ATOM 668 C CA . TRP A 1 85 ? -6.529 -4.550 13.754 1.00 80.38 85 TRP A CA 1
ATOM 669 C C . TRP A 1 85 ? -6.663 -4.127 15.213 1.00 80.38 85 TRP A C 1
ATOM 671 O O . TRP A 1 85 ? -6.866 -2.954 15.497 1.00 80.38 85 TRP A O 1
ATOM 681 N N . GLU A 1 86 ? -6.497 -5.066 16.147 1.00 77.06 86 GLU A N 1
ATOM 682 C CA . GLU A 1 86 ? -6.482 -4.749 17.588 1.00 77.06 86 GLU A CA 1
ATOM 683 C C . GLU A 1 86 ? -5.388 -3.721 17.931 1.00 77.06 86 GLU A C 1
ATOM 685 O O . GLU A 1 86 ? -5.566 -2.890 18.812 1.00 77.06 86 GLU A O 1
ATOM 690 N N . ALA A 1 87 ? -4.283 -3.728 17.177 1.00 74.50 87 ALA A N 1
ATOM 691 C CA . ALA A 1 87 ? -3.198 -2.759 17.314 1.00 74.50 87 ALA A CA 1
ATOM 692 C C . ALA A 1 87 ? -3.576 -1.334 16.867 1.00 74.50 87 ALA A C 1
ATOM 694 O O . ALA A 1 87 ? -2.942 -0.385 17.317 1.00 74.50 87 ALA A O 1
ATOM 695 N N . ASP A 1 88 ? -4.592 -1.169 16.010 1.00 70.25 88 ASP A N 1
ATOM 696 C CA . ASP A 1 88 ? -5.075 0.160 15.609 1.00 70.25 88 ASP A CA 1
ATOM 697 C C . ASP A 1 88 ? -5.907 0.814 16.732 1.00 70.25 88 ASP A C 1
ATOM 699 O O . ASP A 1 88 ? -6.066 2.031 16.749 1.00 70.25 88 ASP A O 1
ATOM 703 N N . ASP A 1 89 ? -6.411 0.019 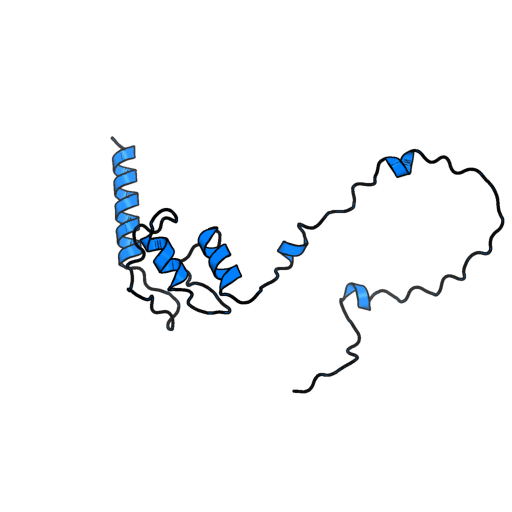17.686 1.00 65.25 89 ASP A N 1
ATOM 704 C CA . ASP A 1 89 ? -7.196 0.495 18.832 1.00 65.25 89 ASP A CA 1
ATOM 705 C C . ASP A 1 89 ? -6.327 0.914 20.030 1.00 65.25 89 ASP A C 1
ATOM 707 O O . ASP A 1 89 ? -6.799 1.626 20.913 1.00 65.25 89 ASP A O 1
ATOM 711 N N . GLU A 1 90 ? -5.064 0.479 20.088 1.00 56.50 90 GLU A N 1
ATOM 712 C CA . GLU A 1 90 ? -4.141 0.804 21.189 1.00 56.50 90 GLU A CA 1
ATOM 713 C C . GLU A 1 90 ? -3.485 2.193 21.048 1.00 56.50 90 GLU A C 1
ATOM 715 O O . GLU A 1 90 ? -2.851 2.665 21.993 1.00 56.50 90 GLU A O 1
ATOM 720 N N . GLU A 1 91 ? -3.645 2.876 19.907 1.00 53.16 91 GLU A N 1
ATOM 721 C CA . GLU A 1 91 ? -3.198 4.271 19.740 1.00 53.16 91 GLU A CA 1
ATOM 722 C C . GLU A 1 91 ? -4.238 5.308 20.218 1.00 53.16 91 GLU A C 1
ATOM 724 O O . GLU A 1 91 ? -3.915 6.496 20.316 1.00 53.16 91 GLU A O 1
ATOM 729 N N . GLU A 1 92 ? -5.458 4.888 20.578 1.00 49.88 92 GLU A N 1
ATOM 730 C CA . GLU A 1 92 ? -6.439 5.753 21.239 1.00 49.88 92 GLU A CA 1
ATOM 731 C C . GLU A 1 92 ? -6.193 5.787 22.755 1.00 49.88 92 GLU A C 1
ATOM 733 O O . GLU A 1 92 ? -6.599 4.898 23.497 1.00 49.88 92 GLU A O 1
ATOM 738 N N . ASP A 1 93 ? -5.536 6.866 23.191 1.00 44.53 93 ASP A N 1
ATOM 739 C CA . ASP A 1 93 ? -5.542 7.405 24.552 1.00 44.53 93 ASP A CA 1
ATOM 740 C C . ASP A 1 93 ? -5.317 6.385 25.677 1.00 44.53 93 ASP A C 1
ATOM 742 O O . ASP A 1 93 ? -6.262 5.839 26.240 1.00 44.53 93 ASP A O 1
ATOM 746 N N . ASP A 1 94 ? -4.073 6.260 26.148 1.00 43.50 94 ASP A N 1
ATOM 747 C CA . ASP A 1 94 ? -3.840 5.887 27.544 1.00 43.50 94 ASP A CA 1
ATOM 748 C C . ASP A 1 94 ? -4.417 7.020 28.432 1.00 43.50 94 ASP A C 1
ATOM 750 O O . ASP A 1 94 ? -3.788 8.079 28.574 1.00 43.50 94 ASP A O 1
ATOM 754 N N . PRO A 1 95 ? -5.615 6.883 29.047 1.00 50.84 95 PRO A N 1
ATOM 755 C CA . PRO A 1 95 ? -6.281 7.973 29.759 1.00 50.84 95 PRO A CA 1
ATOM 756 C C . PRO A 1 95 ? -5.684 8.162 31.161 1.00 50.84 95 PRO A C 1
ATOM 758 O O . PRO A 1 95 ? -6.280 8.803 32.031 1.00 50.84 95 PRO A O 1
ATOM 761 N N . GLN A 1 96 ? -4.517 7.570 31.431 1.00 51.25 96 GLN A N 1
ATOM 762 C CA . GLN A 1 96 ? -3.905 7.544 32.751 1.00 51.25 96 GLN A CA 1
ATOM 763 C C . GLN A 1 96 ? -3.087 8.800 33.082 1.00 51.25 96 GLN A C 1
ATOM 765 O O . GLN A 1 96 ? -2.483 8.882 34.155 1.00 51.25 96 GLN A O 1
ATOM 770 N N . GLN A 1 97 ? -3.138 9.840 32.245 1.00 53.31 97 GLN A N 1
ATOM 771 C CA . GLN A 1 97 ? -2.766 11.184 32.682 1.00 53.31 97 GLN A CA 1
ATOM 772 C C . GLN A 1 97 ? -3.879 11.766 33.556 1.00 53.31 97 GLN A C 1
ATOM 774 O O . GLN A 1 97 ? -4.766 12.490 33.105 1.00 53.31 97 GLN A O 1
ATOM 779 N N . MET A 1 98 ? -3.821 11.457 34.854 1.00 56.62 98 MET A N 1
ATOM 780 C CA . MET A 1 98 ? -4.642 12.146 35.842 1.00 56.62 98 MET A CA 1
ATOM 781 C C . MET A 1 98 ? -4.417 13.657 35.729 1.00 56.62 98 MET A C 1
ATOM 783 O O . MET A 1 98 ? -3.335 14.171 36.011 1.00 56.62 98 MET A O 1
ATOM 787 N N . SER A 1 99 ? -5.470 14.367 35.326 1.00 63.62 99 SER A N 1
ATOM 788 C CA . SER A 1 99 ? -5.514 15.824 35.304 1.00 63.62 99 SER A CA 1
ATOM 789 C C . SER A 1 99 ? -5.113 16.388 36.673 1.00 63.62 99 SER A C 1
ATOM 791 O O . SER A 1 99 ? -5.708 16.046 37.699 1.00 63.62 99 SER A O 1
ATOM 793 N N . LEU A 1 100 ? -4.136 17.303 36.682 1.00 60.97 100 LEU A N 1
ATOM 794 C CA . LEU A 1 100 ? -3.640 18.016 37.872 1.00 60.97 100 LEU A CA 1
ATOM 795 C C . LEU A 1 100 ? -4.757 18.720 38.672 1.00 60.97 100 LEU A C 1
ATOM 797 O O . LEU A 1 100 ? -4.583 19.020 39.853 1.00 60.97 100 LEU A O 1
ATOM 801 N N . ASN A 1 101 ? -5.932 18.922 38.069 1.00 59.91 101 ASN A N 1
ATOM 802 C CA . ASN A 1 101 ? -7.105 19.513 38.713 1.00 59.91 101 ASN A CA 1
ATOM 803 C C . ASN A 1 101 ? -7.706 18.628 39.820 1.00 59.91 101 ASN A C 1
ATOM 805 O O . ASN A 1 101 ? -8.377 19.145 40.712 1.00 59.91 101 ASN A O 1
ATOM 809 N N . ALA A 1 102 ? -7.437 17.318 39.820 1.00 60.75 102 ALA A N 1
ATOM 810 C CA . ALA A 1 102 ? -7.865 16.415 40.890 1.00 60.75 102 ALA A CA 1
ATOM 811 C C . ALA A 1 102 ? -7.068 16.604 42.199 1.00 60.75 102 ALA A C 1
ATOM 813 O O . ALA A 1 102 ? -7.530 16.194 43.263 1.00 60.75 102 ALA A O 1
ATOM 814 N N . PHE A 1 103 ? -5.896 17.250 42.144 1.00 59.97 103 PHE A N 1
ATOM 815 C CA . PHE A 1 103 ? -5.012 17.437 43.301 1.00 59.97 103 PHE A CA 1
ATOM 816 C C . PHE A 1 103 ? -5.334 18.694 44.129 1.00 59.97 103 PHE A C 1
ATOM 818 O O . PHE A 1 103 ? -4.895 18.812 45.270 1.00 59.97 103 PHE A O 1
ATOM 825 N N . VAL A 1 104 ? -6.102 19.640 43.572 1.00 66.38 104 VAL A N 1
ATOM 826 C CA . VAL A 1 104 ? -6.268 20.999 44.131 1.00 66.38 104 VAL A CA 1
ATOM 827 C C . VAL A 1 104 ? -7.620 21.198 44.833 1.00 66.38 104 VAL A C 1
ATOM 829 O O . VAL A 1 104 ? -7.907 22.287 45.318 1.00 66.38 104 VAL A O 1
ATOM 832 N N . VAL A 1 105 ? -8.461 20.163 44.960 1.00 63.12 105 VAL A N 1
ATOM 833 C CA . VAL A 1 105 ? -9.760 20.285 45.649 1.00 63.12 105 VAL A CA 1
ATOM 834 C C . VAL A 1 105 ? -9.653 19.834 47.115 1.00 63.12 105 VAL A C 1
ATOM 836 O O . VAL A 1 105 ? -9.719 18.635 47.396 1.00 63.12 105 VAL A O 1
ATOM 839 N N . PRO A 1 106 ? -9.554 20.753 48.097 1.00 49.03 106 PRO A N 1
ATOM 840 C CA . PRO A 1 106 ? -9.736 20.403 49.498 1.00 49.03 106 PRO A CA 1
ATOM 841 C C . PRO A 1 106 ? -11.220 20.107 49.762 1.00 49.03 106 PRO A C 1
ATOM 843 O O . PRO A 1 106 ? -12.085 20.980 49.677 1.00 49.03 106 PRO A O 1
ATOM 846 N N . LYS A 1 107 ? -11.528 18.855 50.104 1.00 42.03 107 LYS A N 1
ATOM 847 C CA . LYS A 1 107 ? -12.880 18.413 50.471 1.00 42.03 107 LYS A CA 1
ATOM 848 C C . LYS A 1 107 ? -13.282 18.990 51.838 1.00 42.03 107 LYS A C 1
ATOM 850 O O . LYS A 1 107 ? -12.726 18.592 52.860 1.00 42.03 107 LYS A O 1
ATOM 855 N N . LYS A 1 108 ? -14.276 19.888 51.876 1.00 36.59 108 LYS A N 1
ATOM 856 C CA . LYS A 1 108 ? -14.894 20.392 53.120 1.00 36.59 108 LYS A CA 1
ATOM 857 C C . LYS A 1 108 ? -16.156 19.590 53.496 1.00 36.59 108 LYS A C 1
ATOM 859 O O . LYS A 1 108 ? -17.124 19.563 52.750 1.00 36.59 108 LYS A O 1
ATOM 864 N N . SER A 1 109 ? -16.045 18.929 54.651 1.00 39.19 109 SER A N 1
ATOM 865 C CA . SER A 1 109 ? -17.010 18.486 55.685 1.00 39.19 109 SER A CA 1
ATOM 866 C C . SER A 1 109 ? -18.506 18.198 55.418 1.00 39.19 109 SER A C 1
ATOM 868 O O . SER A 1 109 ? -19.248 19.056 54.955 1.00 39.19 109 SER A O 1
ATOM 870 N N . ASN A 1 110 ? -18.924 17.088 56.050 1.00 36.06 110 ASN A N 1
ATOM 871 C CA . ASN A 1 110 ? -20.186 16.807 56.765 1.00 36.06 110 ASN A CA 1
ATOM 872 C C . ASN A 1 110 ? -21.479 16.511 55.987 1.00 36.06 110 ASN A C 1
ATOM 874 O O . ASN A 1 110 ? -22.056 17.365 55.329 1.00 36.06 110 ASN A O 1
ATOM 878 N N . GLY A 1 111 ? -22.010 15.306 56.230 1.00 31.30 111 GLY A N 1
ATOM 879 C CA . GLY A 1 111 ? -23.390 14.928 55.928 1.00 31.30 111 GLY A CA 1
ATOM 880 C C . GLY A 1 111 ? -23.570 13.413 55.922 1.00 31.30 111 GLY A C 1
ATOM 881 O O . GLY A 1 111 ? -23.149 12.743 54.986 1.00 31.30 111 GLY A O 1
ATOM 882 N N . SER A 1 112 ? -24.166 12.874 56.985 1.00 41.00 112 SER A N 1
ATOM 883 C CA . SER A 1 112 ? -24.616 11.486 57.111 1.00 41.00 112 SER A CA 1
ATOM 884 C C . SER A 1 112 ? -25.509 11.085 55.932 1.00 41.00 112 SER A C 1
ATOM 886 O O . SER A 1 112 ? -26.601 11.628 55.778 1.00 41.00 112 SER A O 1
ATOM 888 N N . GLY A 1 113 ? -25.052 10.133 55.122 1.00 36.50 113 GLY A N 1
ATOM 889 C CA . GLY A 1 113 ? -25.790 9.596 53.985 1.00 36.50 113 GLY A CA 1
ATOM 890 C C . GLY A 1 113 ? -25.526 8.102 53.855 1.00 36.50 113 GLY A C 1
ATOM 891 O O . GLY A 1 113 ? -24.381 7.662 53.797 1.00 36.50 113 GLY A O 1
ATOM 892 N N . GLU A 1 114 ? -26.610 7.346 53.895 1.00 41.94 114 GLU A N 1
ATOM 893 C CA . GLU A 1 114 ? -26.734 5.893 53.883 1.00 41.94 114 GLU A CA 1
ATOM 894 C C . GLU A 1 114 ? -25.810 5.191 52.867 1.00 41.94 114 GLU A C 1
ATOM 896 O O . GLU A 1 114 ? -25.752 5.544 51.690 1.00 41.94 114 GLU A O 1
ATOM 901 N N . GLN A 1 115 ? -25.069 4.178 53.330 1.00 44.62 115 GLN A N 1
ATOM 902 C CA . GLN A 1 115 ? -24.198 3.361 52.479 1.00 44.62 115 GLN A CA 1
ATOM 903 C C . GLN A 1 115 ? -25.063 2.526 51.516 1.00 44.62 115 GLN A C 1
ATOM 905 O O . GLN A 1 115 ? -25.861 1.708 51.986 1.00 44.62 115 GLN A O 1
ATOM 910 N N . PRO A 1 116 ? -24.916 2.653 50.182 1.00 45.94 116 PRO A N 1
ATOM 911 C CA . PRO A 1 116 ? -25.679 1.829 49.258 1.00 45.94 116 PRO A CA 1
ATOM 912 C C . PRO A 1 116 ? -25.240 0.368 49.406 1.00 45.94 116 PRO A C 1
ATOM 914 O O . PRO A 1 116 ? -24.053 0.043 49.330 1.00 45.94 116 PRO A O 1
ATOM 917 N N . LYS A 1 117 ? -26.210 -0.529 49.626 1.00 43.81 117 LYS A N 1
ATOM 918 C CA . LYS A 1 117 ? -25.998 -1.982 49.697 1.00 43.81 117 LYS A CA 1
ATOM 919 C C . LYS A 1 117 ? -25.238 -2.438 48.449 1.00 43.81 117 LYS A C 1
ATOM 921 O O . LYS A 1 117 ? -25.807 -2.499 47.359 1.00 43.81 117 LYS A O 1
ATOM 926 N N . ARG A 1 118 ? -23.950 -2.762 48.608 1.00 47.41 118 ARG A N 1
ATOM 927 C CA . ARG A 1 118 ? -23.111 -3.320 47.542 1.00 47.41 118 ARG A CA 1
ATOM 928 C C . ARG A 1 118 ? -23.747 -4.628 47.076 1.00 47.41 118 ARG A C 1
ATOM 930 O O . ARG A 1 118 ? -23.671 -5.643 47.768 1.00 47.41 118 ARG A O 1
ATOM 937 N N . LYS A 1 119 ? -24.402 -4.599 45.911 1.00 53.22 119 LYS A N 1
ATOM 938 C CA . LYS A 1 119 ? -24.793 -5.815 45.193 1.00 53.22 119 LYS A CA 1
ATOM 939 C C . LYS A 1 119 ? -23.514 -6.632 45.014 1.00 53.22 119 LYS A C 1
ATOM 941 O O . LYS A 1 119 ? -22.505 -6.084 44.573 1.00 53.22 119 LYS A O 1
ATOM 946 N N . ARG A 1 120 ? -23.529 -7.899 45.443 1.00 55.00 120 ARG A N 1
ATOM 947 C CA . ARG A 1 120 ? -22.377 -8.803 45.319 1.00 55.00 120 ARG A CA 1
ATOM 948 C C . ARG A 1 120 ? -21.859 -8.724 43.884 1.00 55.00 120 ARG A C 1
ATOM 950 O O . ARG A 1 120 ? -22.631 -8.959 42.956 1.00 55.00 120 ARG A O 1
ATOM 957 N N . ALA A 1 121 ? -20.592 -8.344 43.723 1.00 58.34 121 ALA A N 1
ATOM 958 C CA . ALA A 1 121 ? -19.949 -8.326 42.420 1.00 58.34 121 ALA A CA 1
ATOM 959 C C . ALA A 1 121 ? -20.091 -9.726 41.820 1.00 58.34 121 ALA A C 1
ATOM 961 O O . ALA A 1 121 ? -19.744 -10.718 42.468 1.00 58.34 121 ALA A O 1
ATOM 962 N N . ARG A 1 122 ? -20.672 -9.818 40.620 1.00 59.22 122 ARG A N 1
ATOM 963 C CA . ARG A 1 122 ? -20.644 -11.063 39.851 1.00 59.22 122 ARG A CA 1
ATOM 964 C C . ARG A 1 122 ? -19.167 -11.442 39.734 1.00 59.22 122 ARG A C 1
ATOM 966 O O . ARG A 1 122 ? -18.341 -10.569 39.479 1.00 59.22 122 ARG A O 1
ATOM 973 N N . LEU A 1 123 ? -18.822 -12.699 40.017 1.00 63.75 123 LEU A N 1
ATOM 974 C CA . LEU A 1 123 ? -17.459 -13.177 39.792 1.00 63.75 123 LEU A CA 1
ATOM 975 C C . LEU A 1 123 ? -17.132 -12.894 38.323 1.00 63.75 123 LEU A C 1
ATOM 977 O O . LEU A 1 123 ? -17.745 -13.490 37.441 1.00 63.75 123 LEU A O 1
ATOM 981 N N . GLY A 1 124 ? -16.202 -11.969 38.077 1.00 68.00 124 GLY A N 1
ATOM 982 C CA . GLY A 1 124 ? -15.816 -11.497 36.740 1.00 68.00 124 GLY A CA 1
ATOM 983 C C . GLY A 1 124 ? -15.058 -12.541 35.919 1.00 68.00 124 GLY A C 1
ATOM 984 O O . GLY A 1 124 ? -14.186 -12.195 35.138 1.00 68.00 124 GLY A O 1
ATOM 985 N N . TYR A 1 125 ? -15.318 -13.832 36.143 1.00 73.94 125 TYR A N 1
ATOM 986 C CA . TYR A 1 125 ? -14.759 -14.921 35.349 1.00 73.94 125 TYR A CA 1
ATOM 987 C C . TYR A 1 125 ? -15.233 -14.832 33.896 1.00 73.94 125 TYR A C 1
ATOM 989 O O . TYR A 1 125 ? -14.451 -15.080 32.989 1.00 73.94 125 TYR A O 1
ATOM 997 N N . HIS A 1 126 ? -16.485 -14.412 33.681 1.00 71.38 126 HIS A N 1
ATOM 998 C CA . HIS A 1 126 ? -17.030 -14.214 32.338 1.00 71.38 126 HIS A CA 1
ATOM 999 C C . HIS A 1 126 ? -16.351 -13.023 31.645 1.00 71.38 126 HIS A C 1
ATOM 1001 O O . HIS A 1 126 ? -15.924 -13.159 30.504 1.00 71.38 126 HIS A O 1
ATOM 1007 N N . ASP A 1 127 ? -16.141 -11.917 32.368 1.00 76.19 127 ASP A N 1
ATOM 1008 C CA . ASP A 1 127 ? -15.465 -10.722 31.842 1.00 76.19 127 ASP A CA 1
ATOM 1009 C C . ASP A 1 127 ? -13.983 -10.992 31.524 1.00 76.19 127 ASP A C 1
ATOM 1011 O O . ASP A 1 127 ? -13.480 -10.573 30.489 1.00 76.19 127 ASP A O 1
ATOM 1015 N N . LYS A 1 128 ? -13.285 -11.762 32.373 1.00 78.19 128 LYS A N 1
ATOM 1016 C CA . LYS A 1 128 ? -11.880 -12.158 32.154 1.00 78.19 128 LYS A CA 1
ATOM 1017 C C . LYS A 1 128 ? -11.672 -13.067 30.946 1.00 78.19 128 LYS A C 1
ATOM 1019 O O . LYS A 1 128 ? -10.563 -13.129 30.431 1.00 78.19 128 LYS A O 1
ATOM 1024 N N . LEU A 1 129 ? -12.700 -13.812 30.551 1.00 82.00 129 LEU A N 1
ATOM 1025 C CA . LEU A 1 129 ? -12.651 -14.730 29.416 1.00 82.00 129 LEU A CA 1
ATOM 1026 C C . LEU A 1 129 ? -13.330 -14.159 28.166 1.00 82.00 129 LEU A C 1
ATOM 1028 O O . LEU A 1 129 ? -13.439 -14.872 27.174 1.00 82.00 129 LEU A O 1
ATOM 1032 N N . GLY A 1 130 ? -13.815 -12.911 28.214 1.00 81.12 130 GLY A N 1
ATOM 1033 C CA . GLY A 1 130 ? -14.539 -12.290 27.101 1.00 81.12 130 GLY A CA 1
ATOM 1034 C C . GLY A 1 130 ? -15.846 -13.006 26.742 1.00 81.12 130 GLY A C 1
ATOM 1035 O O . GLY A 1 130 ?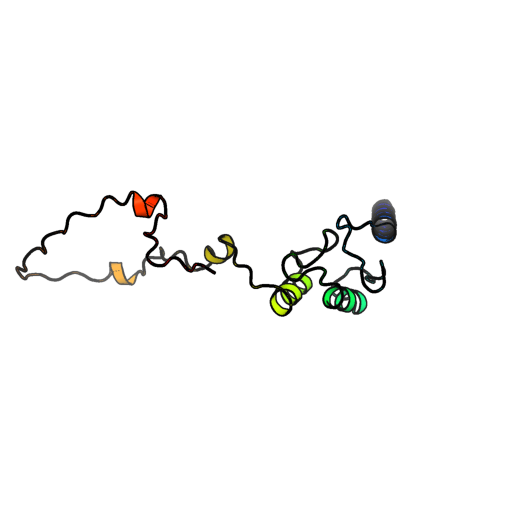 -16.310 -12.921 25.609 1.00 81.12 130 GLY A O 1
ATOM 1036 N N . LEU A 1 131 ? -16.439 -13.747 27.682 1.00 81.06 131 LEU A N 1
ATOM 1037 C CA . LEU A 1 131 ? -17.622 -14.567 27.434 1.00 81.06 131 LEU A CA 1
ATOM 1038 C C . LEU A 1 131 ? -18.891 -13.725 27.591 1.00 81.06 131 LEU A C 1
ATOM 1040 O O . LEU A 1 131 ? -19.271 -13.349 28.703 1.00 81.06 131 LEU A O 1
ATOM 1044 N N . THR A 1 132 ? -19.588 -13.487 26.484 1.00 79.38 132 THR A N 1
ATOM 1045 C CA . THR A 1 132 ? -20.914 -12.863 26.468 1.00 79.38 132 THR A CA 1
ATOM 1046 C C . THR A 1 132 ? -22.000 -13.919 26.252 1.00 79.38 132 THR A C 1
ATOM 1048 O O . THR A 1 132 ? -21.794 -14.937 25.591 1.00 79.38 132 THR A O 1
ATOM 1051 N N . ALA A 1 133 ? -23.172 -13.722 26.862 1.00 77.19 133 ALA A N 1
ATOM 1052 C CA . ALA A 1 133 ? -24.311 -14.603 26.626 1.00 77.19 133 ALA A CA 1
ATOM 1053 C C . ALA A 1 133 ? -24.897 -14.299 25.240 1.00 77.19 133 ALA A C 1
ATOM 1055 O O . ALA A 1 133 ? -25.311 -13.170 24.989 1.00 77.19 133 ALA A O 1
ATOM 1056 N N . VAL A 1 134 ? -24.940 -15.297 24.356 1.00 79.69 134 VAL A N 1
ATOM 1057 C CA . VAL A 1 134 ? -25.551 -15.166 23.026 1.00 79.69 134 VAL A CA 1
ATOM 1058 C C . VAL A 1 134 ? -27.068 -15.060 23.196 1.00 79.69 134 VAL A C 1
ATOM 1060 O O . VAL A 1 134 ? -27.716 -16.031 23.582 1.00 79.69 134 VAL A O 1
ATOM 1063 N N . THR A 1 135 ? -27.632 -13.872 22.966 1.00 80.44 135 THR A N 1
ATOM 1064 C CA . THR A 1 135 ? -29.075 -13.603 23.120 1.00 80.44 135 THR A CA 1
ATOM 1065 C C . THR A 1 135 ? -29.866 -13.766 21.829 1.00 80.44 135 THR A C 1
ATOM 1067 O O . THR A 1 135 ? -31.070 -13.990 21.896 1.00 80.44 135 THR A O 1
ATOM 1070 N N . GLU A 1 136 ? -29.209 -13.705 20.671 1.00 75.88 136 GLU A N 1
ATOM 1071 C CA . GLU A 1 136 ? -29.838 -13.931 19.372 1.00 75.88 136 GLU A CA 1
ATOM 1072 C C . GLU A 1 136 ? -28.945 -14.813 18.499 1.00 75.88 136 GLU A C 1
ATOM 1074 O O . GLU A 1 136 ? -27.757 -14.548 18.317 1.00 75.88 136 GLU A O 1
ATOM 1079 N N . LEU A 1 137 ? -29.532 -15.889 17.980 1.00 72.50 137 LEU A N 1
ATOM 1080 C CA . LEU A 1 137 ? -28.931 -16.743 16.965 1.00 72.50 137 LEU A CA 1
ATOM 1081 C C . LEU A 1 137 ? -29.492 -16.288 15.621 1.00 72.50 137 LEU A C 1
ATOM 1083 O O . LEU A 1 137 ? -30.631 -16.606 15.282 1.00 72.50 137 LEU A O 1
ATOM 1087 N N . VAL A 1 138 ? -28.700 -15.526 14.867 1.00 70.06 138 VAL A N 1
ATOM 1088 C CA . VAL A 1 138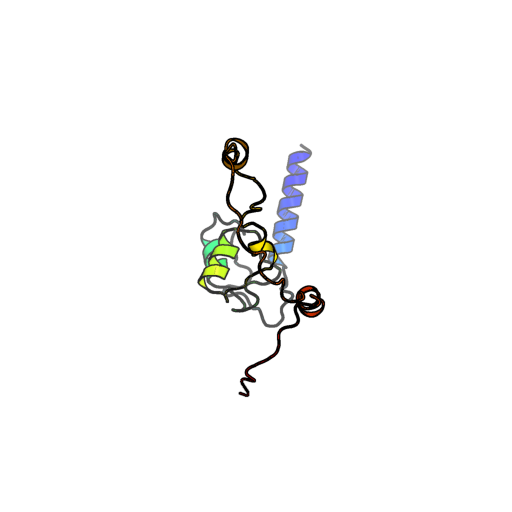 ? -29.014 -15.236 13.466 1.00 70.06 138 VAL A CA 1
ATOM 1089 C C . VAL A 1 138 ? -28.715 -16.506 12.674 1.00 70.06 138 VAL A C 1
ATOM 1091 O O . VAL A 1 138 ? -27.573 -16.783 12.315 1.00 70.06 138 VAL A O 1
ATOM 1094 N N . VAL A 1 139 ? -29.746 -17.326 12.482 1.00 61.50 139 VAL A N 1
ATOM 1095 C CA . VAL A 1 139 ? -29.709 -18.478 11.578 1.00 61.50 139 VAL A CA 1
ATOM 1096 C C . VAL A 1 139 ? -29.994 -17.946 10.175 1.00 61.50 139 VAL A C 1
ATOM 1098 O O . VAL A 1 139 ? -31.069 -17.396 9.939 1.00 61.50 139 VAL A O 1
ATOM 1101 N N . SER A 1 140 ? -28.998 -18.048 9.291 1.00 46.38 140 SER A N 1
ATOM 1102 C CA . SER A 1 140 ? -29.123 -17.718 7.865 1.00 46.38 140 SER A CA 1
ATOM 1103 C C . SER A 1 140 ? -29.822 -18.819 7.079 1.00 46.38 140 SER A C 1
ATOM 1105 O O . SER A 1 140 ? -29.743 -19.997 7.495 1.00 46.38 140 SER A O 1
#

Sequence (140 aa):
SFSSITNAVAKVSRDVMTAKWKYSEPSFEPIDGNNFGSGYPSDPKCKEWTEKNLGHPIFGYPDFARFSWAPMKKTMDEAGVTMRWEADDEEEDDPQQMSLNAFVVPKKSNGSGEQPKRKRARLGYHDKLGLTAVTELVVS

Organism: NCBI:txid265543